Protein AF-A0A818JCU5-F1 (afdb_monomer_lite)

Organism: NCBI:txid392032

Foldseek 3Di:
DPPPDDDDDDDPDDDAWDFDCAFDPFLRGRPTDDGDAQLNAEAADAPPDDDDDHPPPDHHVYYHHDPVPVVVVVVVVVVVVVCVVCVVVVVVVLLVLCPPPDPVSNLVSQLVCCVVPVVWDSDDDDDPRGDPAGISVRDDPVQWDWDQADPVAGGGWIFGFTQHPSRDTDTDRDDPVPSD

pLDDT: mean 86.97, std 9.82, range [45.22, 97.75]

Radius of gyration: 23.7 Å; chains: 1; bounding box: 49×35×68 Å

Sequence (180 aa):
MWEKNQQPVGNYKIEPLGLFRGLGKHPKMGRVKKRINPEDIIINIGRETQIPKPPEGHHWKEVRHDNKQDERDRQKYEKARKLHRFIDKIRENYQTDWKNKEMRIHQRVVALYFICKLPRHVGKEKYEDETDTVDCCSLRVEHIKLFEKINTIGENVVEFDFLGKDWYQVNDKELNAQEI

Secondary structure (DSSP, 8-state):
-BTTB----S--SPPPSEE---SSS-TTTT-EEPPPPGGGPEEE--TTSPPPPPSTT---SEEE---HHHHHHHHHHHHHHHHHTTHHHHHHHHHHHTT-S-HHHHHHHHHHHHHHHS------PPPTTS-----GGG--GGGEEEEEEETTTEEEEEEEEEE-GGG-EEEEE---GGG-

Structure (mmCIF, N/CA/C/O backbone):
data_AF-A0A818JCU5-F1
#
_entry.id   AF-A0A818JCU5-F1
#
loop_
_atom_site.group_PDB
_atom_site.id
_atom_site.type_symbol
_atom_site.label_atom_id
_atom_site.label_alt_id
_atom_site.label_comp_id
_atom_site.label_asym_id
_atom_site.label_entity_id
_atom_site.label_seq_id
_atom_site.pdbx_PDB_ins_code
_atom_site.Cartn_x
_atom_site.Cartn_y
_atom_site.Cartn_z
_atom_site.occupancy
_atom_site.B_iso_or_equiv
_atom_site.auth_seq_id
_atom_site.auth_comp_id
_atom_site.auth_asym_id
_atom_site.auth_atom_id
_atom_site.pdbx_PDB_model_num
ATOM 1 N N . MET A 1 1 ? 8.887 12.733 -23.608 1.00 76.19 1 MET A N 1
ATOM 2 C CA . MET A 1 1 ? 7.857 13.661 -24.116 1.00 76.19 1 MET A CA 1
ATOM 3 C C . MET A 1 1 ? 6.507 13.077 -23.773 1.00 76.19 1 MET A C 1
ATOM 5 O O . MET A 1 1 ? 6.256 11.942 -24.150 1.00 76.19 1 MET A O 1
ATOM 9 N N . TRP A 1 2 ? 5.684 13.820 -23.048 1.00 78.25 2 TRP A N 1
ATOM 10 C CA . TRP A 1 2 ? 4.312 13.458 -22.710 1.00 78.25 2 TRP A CA 1
ATOM 11 C C . TRP A 1 2 ? 3.396 14.556 -23.237 1.00 78.25 2 TRP A C 1
ATOM 13 O O . TRP A 1 2 ? 3.609 15.713 -22.887 1.00 78.25 2 TRP A O 1
ATOM 23 N N . GLU A 1 3 ? 2.447 14.232 -24.120 1.00 80.88 3 GLU A N 1
ATOM 24 C CA . GLU A 1 3 ? 1.523 15.220 -24.715 1.00 80.88 3 GLU A CA 1
ATOM 25 C C . GLU A 1 3 ? 2.232 16.490 -25.224 1.00 80.88 3 GLU A C 1
ATOM 27 O O . GLU A 1 3 ? 1.829 17.615 -24.946 1.00 80.88 3 GLU A O 1
ATOM 32 N N . LYS A 1 4 ? 3.338 16.308 -25.959 1.00 79.44 4 LYS A N 1
ATOM 33 C CA . LYS A 1 4 ? 4.186 17.391 -26.502 1.00 79.44 4 LYS A CA 1
ATOM 34 C C . LYS A 1 4 ? 4.934 18.238 -25.458 1.00 79.44 4 LYS A C 1
ATOM 36 O O . LYS A 1 4 ? 5.672 19.134 -25.848 1.00 79.44 4 LYS A O 1
ATOM 41 N N . ASN A 1 5 ? 4.856 17.896 -24.174 1.00 86.81 5 ASN A N 1
ATOM 42 C CA . ASN A 1 5 ? 5.619 18.526 -23.100 1.00 86.81 5 ASN A CA 1
ATOM 43 C C . ASN A 1 5 ? 6.785 17.637 -22.638 1.00 86.81 5 ASN A C 1
ATOM 45 O O . ASN A 1 5 ? 6.684 16.405 -22.575 1.00 86.81 5 ASN A O 1
ATOM 49 N N . GLN A 1 6 ? 7.917 18.252 -22.296 1.00 89.00 6 GLN A N 1
ATOM 50 C CA . GLN A 1 6 ? 9.003 17.550 -21.614 1.00 89.00 6 GLN A CA 1
ATOM 51 C C . GLN A 1 6 ? 8.611 17.319 -20.155 1.00 89.00 6 GLN A C 1
ATOM 53 O O . GLN A 1 6 ? 8.136 18.229 -19.486 1.00 89.00 6 GLN A O 1
ATOM 58 N N . GLN A 1 7 ? 8.790 16.089 -19.680 1.00 87.69 7 GLN A N 1
ATOM 59 C CA . GLN A 1 7 ? 8.504 15.701 -18.302 1.00 87.69 7 GLN A CA 1
ATOM 60 C C . GLN A 1 7 ? 9.760 15.074 -17.698 1.00 87.69 7 GLN A C 1
ATOM 62 O O . GLN A 1 7 ? 10.455 14.335 -18.410 1.00 87.69 7 GLN A O 1
ATOM 67 N N . PRO A 1 8 ? 10.064 15.342 -16.418 1.00 90.69 8 PRO A N 1
ATOM 68 C CA . PRO A 1 8 ? 11.145 14.660 -15.732 1.00 90.69 8 PRO A CA 1
ATOM 69 C C . PRO A 1 8 ? 10.822 13.168 -15.629 1.00 90.69 8 PRO A C 1
ATOM 71 O O . PRO A 1 8 ? 9.712 12.769 -15.281 1.00 90.69 8 PRO A O 1
ATOM 74 N N . VAL A 1 9 ? 11.811 12.334 -15.930 1.00 89.69 9 VAL A N 1
ATOM 75 C CA . VAL A 1 9 ? 11.725 10.890 -15.703 1.00 89.69 9 VAL A CA 1
ATOM 76 C C . VAL A 1 9 ? 12.306 10.613 -14.324 1.00 89.69 9 VAL A C 1
ATOM 78 O O . VAL A 1 9 ? 13.403 11.079 -14.036 1.00 89.69 9 VAL A O 1
ATOM 81 N N . GLY A 1 10 ? 11.584 9.859 -13.488 1.00 88.62 10 GLY A N 1
ATOM 82 C CA . GLY A 1 10 ? 12.031 9.510 -12.136 1.00 88.62 10 GLY A CA 1
ATOM 83 C C . GLY A 1 10 ? 13.323 8.686 -12.138 1.00 88.62 10 GLY A C 1
ATOM 84 O O . GLY A 1 10 ? 14.421 9.227 -12.052 1.00 88.62 10 GLY A O 1
ATOM 85 N N . ASN A 1 11 ? 13.204 7.362 -12.258 1.00 91.19 11 ASN A N 1
ATOM 86 C CA . ASN A 1 11 ? 14.354 6.454 -12.245 1.00 91.19 11 ASN A CA 1
ATOM 87 C C . ASN A 1 11 ? 14.601 5.877 -13.643 1.00 91.19 11 ASN A C 1
ATOM 89 O O . ASN A 1 11 ? 13.901 4.965 -14.071 1.00 91.19 11 ASN A O 1
ATOM 93 N N . TYR A 1 12 ? 15.604 6.404 -14.349 1.00 91.75 12 TYR A N 1
ATOM 94 C CA . TYR A 1 12 ? 16.028 5.902 -15.666 1.00 91.75 12 TYR A CA 1
ATOM 95 C C . TYR A 1 12 ? 17.250 4.972 -15.596 1.00 91.75 12 TYR A C 1
ATOM 97 O O . TYR A 1 12 ? 17.527 4.239 -16.543 1.00 91.75 12 TYR A O 1
ATOM 105 N N . LYS A 1 13 ? 17.999 4.998 -14.485 1.00 92.88 13 LYS A N 1
ATOM 106 C CA . LYS A 1 13 ? 19.113 4.075 -14.245 1.00 92.88 13 LYS A CA 1
ATOM 107 C C . LYS A 1 13 ? 18.562 2.762 -13.706 1.00 92.88 13 LYS A C 1
ATOM 109 O O . LYS A 1 13 ? 17.866 2.752 -12.693 1.00 92.88 13 LYS A O 1
ATOM 114 N N . ILE A 1 14 ? 18.896 1.671 -14.383 1.00 92.88 14 ILE A N 1
ATOM 115 C CA . ILE A 1 14 ? 18.546 0.318 -13.950 1.00 92.88 14 ILE A CA 1
ATOM 116 C C . ILE A 1 14 ? 19.297 0.004 -12.653 1.00 92.88 14 ILE A C 1
ATOM 118 O O . ILE A 1 14 ? 20.468 0.362 -12.501 1.00 92.88 14 ILE A O 1
ATOM 122 N N . GLU A 1 15 ? 18.618 -0.664 -11.722 1.00 91.81 15 GLU A N 1
ATOM 123 C CA . GLU A 1 15 ? 19.232 -1.094 -10.469 1.00 91.81 15 GLU A CA 1
ATOM 124 C C . GLU A 1 15 ? 20.407 -2.060 -10.751 1.00 91.81 15 GLU A C 1
ATOM 126 O O . GLU A 1 15 ? 20.244 -3.021 -11.511 1.00 91.81 15 GLU A O 1
ATOM 131 N N . PRO A 1 16 ? 21.606 -1.821 -10.187 1.00 93.25 16 PRO A N 1
ATOM 132 C CA . PRO A 1 16 ? 22.764 -2.676 -10.427 1.00 93.25 16 PRO A CA 1
ATOM 133 C C . PRO A 1 16 ? 22.631 -4.052 -9.754 1.00 93.25 16 PRO A C 1
ATOM 135 O O . PRO A 1 16 ? 21.837 -4.248 -8.834 1.00 93.25 16 PRO A O 1
ATOM 138 N N . LEU A 1 17 ? 23.478 -4.999 -10.183 1.00 95.25 17 LEU A N 1
ATOM 139 C CA . LEU A 1 17 ? 23.695 -6.259 -9.464 1.00 95.25 17 LEU A CA 1
ATOM 140 C C . LEU A 1 17 ? 24.091 -5.948 -8.015 1.00 95.25 17 LEU A C 1
ATOM 142 O O . LEU A 1 17 ? 24.979 -5.130 -7.774 1.00 95.25 17 LEU A O 1
ATOM 146 N N . GLY A 1 18 ? 23.475 -6.632 -7.060 1.00 95.06 18 GLY A N 1
ATOM 147 C CA . GLY A 1 18 ? 23.775 -6.418 -5.652 1.00 95.06 18 GLY A CA 1
ATOM 148 C C . GLY A 1 18 ? 23.153 -7.475 -4.761 1.00 95.06 18 GLY A C 1
ATOM 149 O O . GLY A 1 18 ? 22.597 -8.466 -5.230 1.00 95.06 18 GLY A O 1
ATOM 150 N N . LEU A 1 19 ? 23.236 -7.258 -3.455 1.00 95.19 19 LEU A N 1
ATOM 151 C CA . LEU A 1 19 ? 22.517 -8.069 -2.481 1.00 95.19 19 LEU A CA 1
ATOM 152 C C . LEU A 1 19 ? 21.194 -7.389 -2.139 1.00 95.19 19 LEU A C 1
ATOM 154 O O . LEU A 1 19 ? 21.115 -6.166 -2.017 1.00 95.19 19 LEU A O 1
ATOM 158 N N . PHE A 1 20 ? 20.143 -8.183 -1.978 1.00 94.56 20 PHE A N 1
ATOM 159 C CA . PHE A 1 20 ? 18.844 -7.697 -1.559 1.00 94.56 20 PHE A CA 1
ATOM 160 C C . PHE A 1 20 ? 18.917 -7.224 -0.112 1.00 94.56 20 PHE A C 1
ATOM 162 O O . PHE A 1 20 ? 19.232 -7.991 0.797 1.00 94.56 20 PHE A O 1
ATOM 169 N N . ARG A 1 21 ? 18.611 -5.946 0.093 1.00 90.69 21 ARG A N 1
ATOM 170 C CA . ARG A 1 21 ? 18.565 -5.298 1.404 1.00 90.69 21 ARG A CA 1
ATOM 171 C C . ARG A 1 21 ? 17.112 -4.975 1.734 1.00 90.69 21 ARG A C 1
ATOM 173 O O . ARG A 1 21 ? 16.686 -3.833 1.606 1.00 90.69 21 ARG A O 1
ATOM 180 N N . GLY A 1 22 ? 16.343 -6.014 2.056 1.00 87.12 22 GLY A N 1
ATOM 181 C CA . GLY A 1 22 ? 14.973 -5.855 2.542 1.00 87.12 22 GLY A CA 1
ATOM 182 C C . GLY A 1 22 ? 14.945 -5.132 3.890 1.00 87.12 22 GLY A C 1
ATOM 183 O O . GLY A 1 22 ? 15.908 -5.209 4.649 1.00 87.12 22 GLY A O 1
ATOM 184 N N . LEU A 1 23 ? 13.852 -4.424 4.175 1.00 86.56 23 LEU A N 1
ATOM 185 C CA . LEU A 1 23 ? 13.658 -3.731 5.451 1.00 86.56 23 LEU A CA 1
ATOM 186 C C . LEU A 1 23 ? 13.308 -4.723 6.573 1.00 86.56 23 LEU A C 1
ATOM 188 O O . LEU A 1 23 ? 12.634 -5.730 6.333 1.00 86.56 23 LEU A O 1
ATOM 192 N N . GLY A 1 24 ? 13.737 -4.419 7.801 1.00 85.94 24 GLY A N 1
ATOM 193 C CA . GLY A 1 24 ? 13.492 -5.260 8.975 1.00 85.94 24 GLY A CA 1
ATOM 194 C C . GLY A 1 24 ? 14.136 -6.649 8.875 1.00 85.94 24 GLY A C 1
ATOM 195 O O . GLY A 1 24 ? 15.165 -6.839 8.225 1.00 85.94 24 GLY A O 1
ATOM 196 N N . LYS A 1 25 ? 13.516 -7.649 9.511 1.00 87.12 25 LYS A N 1
ATOM 197 C CA . LYS A 1 25 ? 13.963 -9.056 9.477 1.00 87.12 25 LYS A CA 1
ATOM 198 C C . LYS A 1 25 ? 13.490 -9.789 8.209 1.00 87.12 25 LYS A C 1
ATOM 200 O O . LYS A 1 25 ? 12.858 -10.836 8.295 1.00 87.12 25 LYS A O 1
ATOM 205 N N . HIS A 1 26 ? 13.765 -9.238 7.025 1.00 90.06 26 HIS A N 1
ATOM 206 C CA . HIS A 1 26 ? 13.260 -9.808 5.769 1.00 90.06 26 HIS A CA 1
ATOM 207 C C . HIS A 1 26 ? 13.910 -11.175 5.444 1.00 90.06 26 HIS A C 1
ATOM 209 O O . HIS A 1 26 ? 15.136 -11.235 5.302 1.00 90.06 26 HIS A O 1
ATOM 215 N N . PRO A 1 27 ? 13.130 -12.246 5.167 1.00 91.12 27 PRO A N 1
ATOM 216 C CA . PRO A 1 27 ? 13.663 -13.595 4.894 1.00 91.12 27 PRO A CA 1
ATOM 217 C C . PRO A 1 27 ? 14.591 -13.727 3.672 1.00 91.12 27 PRO A C 1
ATOM 219 O O . PRO A 1 27 ? 15.315 -14.710 3.519 1.00 91.12 27 PRO A O 1
ATOM 222 N N . LYS A 1 28 ? 14.559 -12.755 2.753 1.00 91.12 28 LYS A N 1
ATOM 223 C CA . LYS A 1 28 ? 15.357 -12.748 1.518 1.00 91.12 28 LYS A CA 1
ATOM 224 C C . LYS A 1 28 ? 16.583 -11.846 1.611 1.00 91.12 28 LYS A C 1
ATOM 226 O O . LYS A 1 28 ? 17.309 -11.725 0.625 1.00 91.12 28 LYS A O 1
ATOM 231 N N . MET A 1 29 ? 16.797 -11.181 2.744 1.00 92.12 29 MET A N 1
ATOM 232 C CA . MET A 1 29 ? 17.943 -10.299 2.929 1.00 92.12 29 MET A CA 1
ATOM 233 C C . MET A 1 29 ? 19.251 -11.056 2.668 1.00 92.12 29 MET A C 1
ATOM 235 O O . MET A 1 29 ? 19.413 -12.203 3.072 1.00 92.12 29 MET A O 1
ATOM 239 N N . GLY A 1 30 ? 20.158 -10.434 1.917 1.00 93.25 30 GLY A N 1
ATOM 240 C CA . GLY A 1 30 ? 21.413 -11.051 1.489 1.00 93.25 30 GLY A CA 1
ATOM 241 C C . GLY A 1 30 ? 21.310 -11.936 0.241 1.00 93.25 30 GLY A C 1
ATOM 242 O O . GLY A 1 30 ? 22.345 -12.322 -0.293 1.00 93.25 30 GLY A O 1
ATOM 243 N N . ARG A 1 31 ? 20.112 -12.228 -0.293 1.00 94.12 31 ARG A N 1
ATOM 244 C CA . ARG A 1 31 ? 19.993 -12.925 -1.589 1.00 94.12 31 ARG A CA 1
ATOM 245 C C . ARG A 1 31 ? 20.497 -12.043 -2.730 1.00 94.12 31 ARG A C 1
ATOM 247 O O . ARG A 1 31 ? 20.311 -10.830 -2.717 1.00 94.12 31 ARG A O 1
ATOM 254 N N . VAL A 1 32 ? 21.090 -12.651 -3.753 1.00 95.38 32 VAL A N 1
ATOM 255 C CA . VAL A 1 32 ? 21.609 -11.924 -4.920 1.00 95.38 32 VAL A CA 1
ATOM 256 C C . VAL A 1 32 ? 20.458 -11.362 -5.764 1.00 95.38 32 VAL A C 1
ATOM 258 O O . VAL A 1 32 ? 19.625 -12.113 -6.275 1.00 95.38 32 VAL A O 1
ATOM 261 N N . LYS A 1 33 ? 20.440 -10.039 -5.954 1.00 94.56 33 LYS A N 1
ATOM 262 C CA . LYS A 1 33 ? 19.655 -9.358 -6.989 1.00 94.56 33 LYS A CA 1
ATOM 263 C C . LYS A 1 33 ? 20.427 -9.477 -8.292 1.00 94.56 33 LYS A C 1
ATOM 265 O O . LYS A 1 33 ? 21.516 -8.920 -8.401 1.00 94.56 33 LYS A O 1
ATOM 270 N N . LYS A 1 34 ? 19.888 -10.235 -9.247 1.00 93.81 34 LYS A N 1
ATOM 271 C CA . LYS A 1 34 ? 20.514 -10.447 -10.558 1.00 93.81 34 LYS A CA 1
ATOM 272 C C . LYS A 1 34 ? 20.540 -9.147 -11.362 1.00 93.81 34 LYS A C 1
ATOM 274 O O . LYS A 1 34 ? 19.680 -8.287 -11.195 1.00 93.81 34 LYS A O 1
ATOM 279 N N . ARG A 1 35 ? 21.527 -9.032 -12.253 1.00 95.12 35 ARG A N 1
ATOM 280 C CA . ARG A 1 35 ? 21.578 -7.963 -13.250 1.00 95.12 35 ARG A CA 1
ATOM 281 C C . ARG A 1 35 ? 20.379 -8.115 -14.187 1.00 95.12 35 ARG A C 1
ATOM 283 O O . ARG A 1 35 ? 20.108 -9.221 -14.639 1.00 95.12 35 ARG A O 1
ATOM 290 N N . ILE A 1 36 ? 19.708 -7.004 -14.462 1.00 95.62 36 ILE A N 1
ATOM 291 C CA . ILE A 1 36 ? 18.640 -6.920 -15.459 1.00 95.62 36 ILE A CA 1
ATOM 292 C C . ILE A 1 36 ? 19.279 -6.700 -16.832 1.00 95.62 36 ILE A C 1
ATOM 294 O O . ILE A 1 36 ? 20.092 -5.782 -16.984 1.00 95.62 36 ILE A O 1
ATOM 298 N N . ASN A 1 37 ? 18.921 -7.534 -17.806 1.00 95.62 37 ASN A N 1
ATOM 299 C CA . ASN A 1 37 ? 19.369 -7.409 -19.194 1.00 95.62 37 ASN A CA 1
ATOM 300 C C . ASN A 1 37 ? 18.282 -6.750 -20.066 1.00 95.62 37 ASN A C 1
ATOM 302 O O . ASN A 1 37 ? 17.123 -6.681 -19.647 1.00 95.62 37 ASN A O 1
ATOM 306 N N . PRO A 1 38 ? 18.607 -6.261 -21.278 1.00 97.12 38 PRO A N 1
ATOM 307 C CA . PRO A 1 38 ? 17.603 -5.739 -22.213 1.00 97.12 38 PRO A CA 1
ATOM 308 C C . PRO A 1 38 ? 16.431 -6.700 -22.468 1.00 97.12 38 PRO A C 1
ATOM 310 O O . PRO A 1 38 ? 15.280 -6.268 -22.530 1.00 97.12 38 PRO A O 1
ATOM 313 N N . GLU A 1 39 ? 16.704 -8.002 -22.494 1.00 97.69 39 GLU A N 1
ATOM 314 C CA . GLU A 1 39 ? 15.728 -9.076 -22.707 1.00 97.69 39 GLU A CA 1
ATOM 315 C C . GLU A 1 39 ? 14.743 -9.249 -21.537 1.00 97.69 39 GLU A C 1
ATOM 317 O O . GLU A 1 39 ? 13.742 -9.954 -21.661 1.00 97.69 39 GLU A O 1
ATOM 322 N N . ASP A 1 40 ? 14.991 -8.592 -20.400 1.00 96.94 40 ASP A N 1
ATOM 323 C CA . ASP A 1 40 ? 14.082 -8.536 -19.253 1.00 96.94 40 ASP A CA 1
ATOM 324 C C . ASP A 1 40 ? 13.198 -7.273 -19.265 1.00 96.94 40 ASP A C 1
ATOM 326 O O . ASP A 1 40 ? 12.216 -7.188 -18.519 1.00 96.94 40 ASP A O 1
ATOM 330 N N . ILE A 1 41 ? 13.532 -6.284 -20.103 1.00 96.56 41 ILE A N 1
ATOM 331 C CA . ILE A 1 41 ? 12.936 -4.945 -20.094 1.00 96.56 41 ILE A CA 1
ATOM 332 C C . ILE A 1 41 ? 11.771 -4.860 -21.076 1.00 96.56 41 ILE A C 1
ATOM 334 O O . ILE A 1 41 ? 11.904 -5.138 -22.266 1.00 96.56 41 ILE A O 1
ATOM 338 N N . ILE A 1 42 ? 10.632 -4.391 -20.566 1.00 96.19 42 ILE A N 1
ATOM 339 C CA . ILE A 1 42 ? 9.444 -4.083 -21.360 1.00 96.19 42 ILE A CA 1
ATOM 340 C C . ILE A 1 42 ? 9.359 -2.571 -21.558 1.00 96.19 42 ILE A C 1
ATOM 342 O O . ILE A 1 42 ? 9.236 -1.821 -20.586 1.00 96.19 42 ILE A O 1
ATOM 346 N N . ILE A 1 43 ? 9.364 -2.123 -22.810 1.00 95.00 43 ILE A N 1
ATOM 347 C CA . ILE A 1 43 ? 9.208 -0.711 -23.163 1.00 95.00 43 ILE A CA 1
ATOM 348 C C . ILE A 1 43 ? 7.721 -0.405 -23.343 1.00 95.00 43 ILE A C 1
ATOM 350 O O . ILE A 1 43 ? 7.060 -0.995 -24.192 1.00 95.00 43 ILE A O 1
ATOM 354 N N . ASN A 1 44 ? 7.188 0.533 -22.559 1.00 92.81 44 ASN A N 1
ATOM 355 C CA . ASN A 1 44 ? 5.859 1.102 -22.792 1.00 92.81 44 ASN A CA 1
ATOM 356 C C . ASN A 1 44 ? 6.012 2.489 -23.420 1.00 92.81 44 ASN A C 1
ATOM 358 O O . ASN A 1 44 ? 6.603 3.373 -22.799 1.00 92.81 44 ASN A O 1
ATOM 362 N N . ILE A 1 45 ? 5.517 2.680 -24.640 1.00 91.88 45 ILE A N 1
ATOM 363 C CA . ILE A 1 45 ? 5.681 3.937 -25.386 1.00 91.88 45 ILE A CA 1
ATOM 364 C C . ILE A 1 45 ? 4.441 4.227 -26.249 1.00 91.88 45 ILE A C 1
ATOM 366 O O . ILE A 1 45 ? 3.586 3.362 -26.405 1.00 91.88 45 ILE A O 1
ATOM 370 N N . GLY A 1 46 ? 4.294 5.430 -26.808 1.00 89.38 46 GLY A N 1
ATOM 371 C CA . GLY A 1 46 ? 3.198 5.748 -27.732 1.00 89.38 46 GLY A CA 1
ATOM 372 C C . GLY A 1 46 ? 3.298 4.970 -29.052 1.00 89.38 46 GLY A C 1
ATOM 373 O O . GLY A 1 46 ? 4.389 4.618 -29.495 1.00 89.38 46 GLY A O 1
ATOM 374 N N . ARG A 1 47 ? 2.160 4.706 -29.707 1.00 87.62 47 ARG A N 1
ATOM 375 C CA . ARG A 1 47 ? 2.117 3.925 -30.965 1.00 87.62 47 ARG A CA 1
ATOM 376 C C . ARG A 1 47 ? 2.867 4.581 -32.126 1.00 87.62 47 ARG A C 1
ATOM 378 O O . ARG A 1 47 ? 3.403 3.886 -32.975 1.00 87.62 47 ARG A O 1
ATOM 385 N N . GLU A 1 48 ? 2.898 5.908 -32.149 1.00 87.50 48 GLU A N 1
ATOM 386 C CA . GLU A 1 48 ? 3.483 6.706 -33.237 1.00 87.50 48 GLU A CA 1
ATOM 387 C C . GLU A 1 48 ? 4.884 7.240 -32.896 1.00 87.50 48 GLU A C 1
ATOM 389 O O . GLU A 1 48 ? 5.520 7.917 -33.699 1.00 87.50 48 GLU A O 1
ATOM 394 N N . THR A 1 49 ? 5.378 6.965 -31.688 1.00 88.19 49 THR A N 1
ATOM 395 C CA . THR A 1 49 ? 6.694 7.428 -31.236 1.00 88.19 49 THR A CA 1
ATOM 396 C C . THR A 1 49 ? 7.800 6.452 -31.607 1.00 88.19 49 THR A C 1
ATOM 398 O O . THR A 1 49 ? 7.621 5.237 -31.559 1.00 88.19 49 THR A O 1
ATOM 401 N N . GLN A 1 50 ? 8.981 6.990 -31.911 1.00 90.38 50 GLN A N 1
ATOM 402 C CA . GLN A 1 50 ? 10.165 6.187 -32.189 1.00 90.38 50 GLN A CA 1
ATOM 403 C C . GLN A 1 50 ? 10.554 5.343 -30.967 1.00 90.38 50 GLN A C 1
ATOM 405 O O . GLN A 1 50 ? 10.829 5.871 -29.888 1.00 90.38 50 GLN A O 1
ATOM 410 N N . ILE A 1 51 ? 10.606 4.025 -31.159 1.00 93.62 51 ILE A N 1
ATOM 411 C CA . ILE A 1 51 ? 11.024 3.068 -30.133 1.00 93.62 51 ILE A CA 1
ATOM 412 C C . ILE A 1 51 ? 12.537 3.230 -29.895 1.00 93.62 51 ILE A C 1
ATOM 414 O O . ILE A 1 51 ? 13.302 3.276 -30.866 1.00 93.62 51 ILE A O 1
ATOM 418 N N . PRO A 1 52 ? 13.005 3.310 -28.634 1.00 94.75 52 PRO A N 1
ATOM 419 C CA . PRO A 1 52 ? 14.431 3.363 -28.339 1.00 94.75 52 PRO A CA 1
ATOM 420 C C . PRO A 1 52 ? 15.116 2.074 -28.797 1.00 94.75 52 PRO A C 1
ATOM 422 O O . PRO A 1 52 ? 14.606 0.976 -28.572 1.00 94.75 52 PRO A O 1
ATOM 425 N N . LYS A 1 53 ? 16.287 2.194 -29.425 1.00 95.56 53 LYS A N 1
ATOM 426 C CA . LYS A 1 53 ? 17.062 1.018 -29.830 1.00 95.56 53 LYS A CA 1
ATOM 427 C C . LYS A 1 53 ? 17.682 0.345 -28.594 1.00 95.56 53 LYS A C 1
ATOM 429 O O . LYS A 1 53 ? 18.184 1.063 -27.725 1.00 95.56 53 LYS A O 1
ATOM 434 N N . PRO A 1 54 ? 17.646 -0.994 -28.500 1.00 96.31 54 PRO A N 1
ATOM 435 C CA . PRO A 1 54 ? 18.392 -1.722 -27.480 1.00 96.31 54 PRO A CA 1
ATOM 436 C C . PRO A 1 54 ? 19.909 -1.569 -27.700 1.00 96.31 54 PRO A C 1
ATOM 438 O O . PRO A 1 54 ? 20.331 -1.159 -28.787 1.00 96.31 54 PRO A O 1
ATOM 441 N N . PRO A 1 55 ? 20.737 -1.888 -26.687 1.00 96.31 55 PRO A N 1
ATOM 442 C CA . PRO A 1 55 ? 22.184 -2.008 -26.855 1.00 96.31 55 PRO A CA 1
ATOM 443 C C . PRO A 1 55 ? 22.562 -2.961 -27.998 1.00 96.31 55 PRO A C 1
ATOM 445 O O . PRO A 1 55 ? 21.786 -3.838 -28.377 1.00 96.31 55 PRO A O 1
ATOM 448 N N . GLU A 1 56 ? 23.763 -2.796 -28.547 1.00 96.62 56 GLU A N 1
ATOM 449 C CA . GLU A 1 56 ? 24.242 -3.621 -29.659 1.00 96.62 56 GLU A CA 1
ATOM 450 C C . GLU A 1 56 ? 24.220 -5.117 -29.305 1.00 96.62 56 GLU A C 1
ATOM 452 O O . GLU A 1 56 ? 24.643 -5.513 -28.222 1.00 96.62 56 GLU A O 1
ATOM 457 N N . GLY A 1 57 ? 23.684 -5.940 -30.211 1.00 96.31 57 GLY A N 1
ATOM 458 C CA . GLY A 1 57 ? 23.529 -7.385 -30.007 1.00 96.31 57 GLY A CA 1
ATOM 459 C C . GLY A 1 57 ? 22.342 -7.805 -29.131 1.00 96.31 57 GLY A C 1
ATOM 460 O O . GLY A 1 57 ? 22.124 -9.002 -28.966 1.00 96.31 57 GLY A O 1
ATOM 461 N N . HIS A 1 58 ? 21.557 -6.859 -28.609 1.00 97.44 58 HIS A N 1
ATOM 462 C CA . HIS A 1 58 ? 20.443 -7.129 -27.698 1.00 97.44 58 HIS A CA 1
ATOM 463 C C . HIS A 1 58 ? 19.071 -6.791 -28.290 1.00 97.44 58 HIS A C 1
ATOM 465 O O . HIS A 1 58 ? 18.948 -6.076 -29.286 1.00 97.44 58 HIS A O 1
ATOM 471 N N . HIS A 1 59 ? 18.017 -7.275 -27.630 1.00 97.19 59 HIS A N 1
ATOM 472 C CA . HIS A 1 59 ? 16.633 -6.904 -27.924 1.00 97.19 59 HIS A CA 1
ATOM 473 C C . HIS A 1 59 ? 15.833 -6.654 -26.644 1.00 97.19 59 HIS A C 1
ATOM 475 O O . HIS A 1 59 ? 16.159 -7.162 -25.575 1.00 97.19 59 HIS A O 1
ATOM 481 N N . TRP A 1 60 ? 14.783 -5.840 -26.751 1.00 97.62 60 TRP A N 1
ATOM 482 C CA . TRP A 1 60 ? 13.835 -5.663 -25.653 1.00 97.62 60 TRP A CA 1
ATOM 483 C C . TRP A 1 60 ? 12.961 -6.903 -25.496 1.00 97.62 60 TRP A C 1
ATOM 485 O O . TRP A 1 60 ? 12.615 -7.540 -26.491 1.00 97.62 60 TRP A O 1
ATOM 495 N N . LYS A 1 61 ? 12.534 -7.189 -24.262 1.00 97.75 61 LYS A N 1
ATOM 496 C CA . LYS A 1 61 ? 11.592 -8.277 -23.969 1.00 97.75 61 LYS A CA 1
ATOM 497 C C . LYS A 1 61 ? 10.288 -8.140 -24.746 1.00 97.75 61 LYS A C 1
ATOM 499 O O . LYS A 1 61 ? 9.764 -9.103 -25.292 1.00 97.75 61 LYS A O 1
ATOM 504 N N . GLU A 1 62 ? 9.735 -6.933 -24.715 1.00 96.94 62 GLU A N 1
ATOM 505 C CA . GLU A 1 62 ? 8.439 -6.595 -25.291 1.00 96.94 62 GLU A CA 1
ATOM 506 C C . GLU A 1 62 ? 8.361 -5.075 -25.481 1.00 96.94 62 GLU A C 1
ATOM 508 O O . GLU A 1 62 ? 8.887 -4.303 -24.671 1.00 96.94 62 GLU A O 1
ATOM 513 N N . VAL A 1 63 ? 7.665 -4.639 -26.532 1.00 94.62 63 VAL A N 1
ATOM 514 C CA . VAL A 1 63 ? 7.234 -3.249 -26.697 1.00 94.62 63 VAL A CA 1
ATOM 515 C C . VAL A 1 63 ? 5.712 -3.217 -26.668 1.00 94.62 63 VAL A C 1
ATOM 517 O O . VAL A 1 63 ? 5.059 -3.915 -27.440 1.00 94.62 63 VAL A O 1
ATOM 520 N N . ARG A 1 64 ? 5.149 -2.398 -25.781 1.00 94.19 64 ARG A N 1
ATOM 521 C CA . ARG A 1 64 ? 3.703 -2.230 -25.611 1.00 94.19 64 ARG A CA 1
ATOM 522 C C . ARG A 1 64 ? 3.297 -0.762 -25.630 1.00 94.19 64 ARG A C 1
ATOM 524 O O . ARG A 1 64 ? 4.125 0.138 -25.495 1.00 94.19 64 ARG A O 1
ATOM 531 N N . HIS A 1 65 ? 1.995 -0.551 -25.791 1.00 91.25 65 HIS A N 1
ATOM 532 C CA . HIS A 1 65 ? 1.377 0.765 -25.930 1.00 91.25 65 HIS A CA 1
ATOM 533 C C . HIS A 1 65 ? 0.126 0.849 -25.045 1.00 91.25 65 HIS A C 1
ATOM 535 O O . HIS A 1 65 ? -1.004 0.794 -25.540 1.00 91.25 65 HIS A O 1
ATOM 541 N N . ASP A 1 66 ? 0.330 0.896 -23.727 1.00 88.38 66 ASP A N 1
ATOM 542 C CA . ASP A 1 66 ? -0.738 0.938 -22.727 1.00 88.38 66 ASP A CA 1
ATOM 543 C C . ASP A 1 66 ? -0.799 2.298 -22.016 1.00 88.38 66 ASP A C 1
ATOM 545 O O . ASP A 1 66 ? 0.122 2.675 -21.288 1.00 88.38 66 ASP A O 1
ATOM 549 N N . ASN A 1 67 ? -1.927 2.995 -22.185 1.00 82.19 67 ASN A N 1
ATOM 550 C CA . ASN A 1 67 ? -2.211 4.299 -21.574 1.00 82.19 67 ASN A CA 1
ATOM 551 C C . ASN A 1 67 ? -3.062 4.183 -20.291 1.00 82.19 67 ASN A C 1
ATOM 553 O O . ASN A 1 67 ? -3.532 5.183 -19.756 1.00 82.19 67 ASN A O 1
ATOM 557 N N . LYS A 1 68 ? -3.309 2.972 -19.771 1.00 85.25 68 LYS A N 1
ATOM 558 C CA . LYS A 1 68 ? -4.173 2.770 -18.590 1.00 85.25 68 LYS A CA 1
ATOM 559 C C . LYS A 1 68 ? -3.598 3.332 -17.290 1.00 85.25 68 LYS A C 1
ATOM 561 O O . LYS A 1 68 ? -4.331 3.430 -16.306 1.00 85.25 68 LYS A O 1
ATOM 5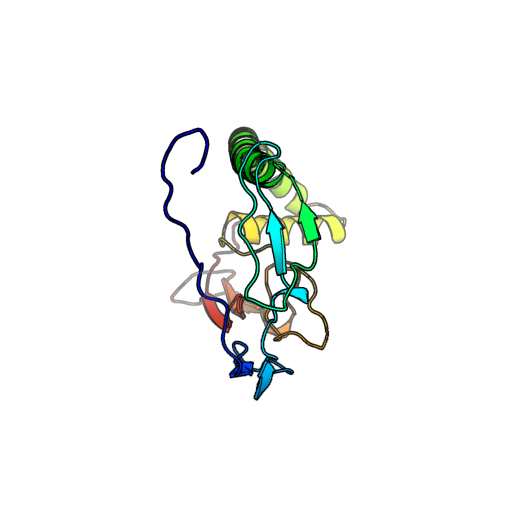66 N N . GLN A 1 69 ? -2.301 3.635 -17.226 1.00 77.62 69 GLN A N 1
ATOM 567 C CA . GLN A 1 69 ? -1.668 4.056 -15.977 1.00 77.62 69 GLN A CA 1
ATOM 568 C C . GLN A 1 69 ? -2.199 5.408 -15.482 1.00 77.62 69 GLN A C 1
ATOM 570 O O . GLN A 1 69 ? -2.572 5.502 -14.314 1.00 77.62 69 GLN A O 1
ATOM 575 N N . ASP A 1 70 ? -2.322 6.403 -16.358 1.00 76.31 70 ASP A N 1
ATOM 576 C CA . ASP A 1 70 ? -2.768 7.747 -15.960 1.00 76.31 70 ASP A CA 1
ATOM 577 C C . ASP A 1 70 ? -4.250 7.768 -15.608 1.00 76.31 70 ASP A C 1
ATOM 579 O O . ASP A 1 70 ? -4.664 8.404 -14.638 1.00 76.31 70 ASP A O 1
ATOM 583 N N . GLU A 1 71 ? -5.051 6.998 -16.347 1.00 84.81 71 GLU A N 1
ATOM 584 C CA . GLU A 1 71 ? -6.472 6.839 -16.056 1.00 84.81 71 GLU A CA 1
ATOM 585 C C . GLU A 1 71 ? -6.675 6.241 -14.655 1.00 84.81 71 GLU A C 1
ATOM 587 O O . GLU A 1 71 ? -7.520 6.711 -13.891 1.00 84.81 71 GLU A O 1
ATOM 592 N N . ARG A 1 72 ? -5.843 5.268 -14.253 1.00 88.00 72 ARG A N 1
ATOM 593 C CA . ARG A 1 72 ? -5.873 4.719 -12.888 1.00 88.00 72 ARG A CA 1
ATOM 594 C C . ARG A 1 72 ? -5.541 5.775 -11.834 1.00 88.00 72 ARG A C 1
ATOM 596 O O . ARG A 1 72 ? -6.224 5.830 -10.808 1.00 88.00 72 ARG A O 1
ATOM 603 N N . ASP A 1 73 ? -4.538 6.616 -12.073 1.00 85.19 73 ASP A N 1
ATOM 604 C CA . ASP A 1 73 ? -4.168 7.674 -11.129 1.00 85.19 73 ASP A CA 1
ATOM 605 C C . ASP A 1 73 ? -5.236 8.766 -11.030 1.00 85.19 73 ASP A C 1
ATOM 607 O O . ASP A 1 73 ? -5.589 9.181 -9.925 1.00 85.19 73 ASP A O 1
ATOM 611 N N . ARG A 1 74 ? -5.847 9.171 -12.145 1.00 86.19 74 ARG A N 1
ATOM 612 C CA . ARG A 1 74 ? -6.994 10.087 -12.130 1.00 86.19 74 ARG A CA 1
ATOM 613 C C . ARG A 1 74 ? -8.169 9.495 -11.350 1.00 86.19 74 ARG A C 1
ATOM 615 O O . ARG A 1 74 ? -8.737 10.158 -10.477 1.00 86.19 74 ARG A O 1
ATOM 622 N N . GLN A 1 75 ? -8.506 8.232 -11.610 1.00 92.56 75 GLN A N 1
ATOM 623 C CA . GLN A 1 75 ? -9.584 7.526 -10.915 1.00 92.56 75 GLN A CA 1
ATOM 624 C C . GLN A 1 75 ? -9.335 7.399 -9.409 1.00 92.56 75 GLN A C 1
ATOM 626 O O . GLN A 1 75 ? -10.293 7.454 -8.635 1.00 92.56 75 GLN A O 1
ATOM 631 N N . LYS A 1 76 ? -8.077 7.259 -8.970 1.00 92.00 76 LYS A N 1
ATOM 632 C CA . LYS A 1 76 ? -7.700 7.252 -7.546 1.00 92.00 76 LYS A CA 1
ATOM 633 C C . LYS A 1 76 ? -8.160 8.535 -6.846 1.00 92.00 76 LYS A C 1
ATOM 635 O O . LYS A 1 76 ? -8.837 8.456 -5.820 1.00 92.00 76 LYS A O 1
ATOM 640 N N . TYR A 1 77 ? -7.862 9.702 -7.419 1.00 92.25 77 TYR A N 1
ATOM 641 C CA . TYR A 1 77 ? -8.260 10.989 -6.836 1.00 92.25 77 TYR A CA 1
ATOM 642 C C . TYR A 1 77 ? -9.767 11.242 -6.935 1.00 92.25 77 TYR A C 1
ATOM 644 O O . TYR A 1 77 ? -10.367 11.731 -5.979 1.00 92.25 77 TYR A O 1
ATOM 652 N N . GLU A 1 78 ? -10.410 10.857 -8.039 1.00 94.81 78 GLU A N 1
ATOM 653 C CA . GLU A 1 78 ? -11.870 10.961 -8.166 1.00 94.81 78 GLU A CA 1
ATOM 654 C C . GLU A 1 78 ? -12.607 10.088 -7.143 1.00 94.81 78 GLU A C 1
ATOM 656 O O . GLU A 1 78 ? -13.592 10.525 -6.547 1.00 94.81 78 GLU A O 1
ATOM 661 N N . LYS A 1 79 ? -12.114 8.873 -6.870 1.00 95.00 79 LYS A N 1
ATOM 662 C CA . LYS A 1 79 ? -12.659 8.018 -5.806 1.00 95.00 79 LYS A CA 1
ATOM 663 C C . LYS A 1 79 ? -12.530 8.673 -4.433 1.00 95.00 79 LYS A C 1
ATOM 665 O O . LYS A 1 79 ? -13.506 8.674 -3.687 1.00 95.00 79 LYS A O 1
ATOM 670 N N . ALA A 1 80 ? -11.381 9.274 -4.121 1.00 93.69 80 ALA A N 1
ATOM 671 C CA . ALA A 1 80 ? -11.189 9.995 -2.863 1.00 93.69 80 ALA A CA 1
ATOM 672 C C . ALA A 1 80 ? -12.146 11.197 -2.730 1.00 93.69 80 ALA A C 1
ATOM 674 O O . ALA A 1 80 ? -12.783 11.367 -1.692 1.00 93.69 80 ALA A O 1
ATOM 675 N N . ARG A 1 81 ? -12.331 11.985 -3.800 1.00 94.88 81 ARG A N 1
ATOM 676 C CA . ARG A 1 81 ? -13.294 13.104 -3.828 1.00 94.88 81 ARG A CA 1
ATOM 677 C C . ARG A 1 81 ? -14.734 12.638 -3.642 1.00 94.88 81 ARG A C 1
ATOM 679 O O . ARG A 1 81 ? -15.497 13.289 -2.935 1.00 94.88 81 ARG A O 1
ATOM 686 N N . LYS A 1 82 ? -15.116 11.520 -4.266 1.00 96.06 82 LYS A N 1
ATOM 687 C CA . LYS A 1 82 ? -16.438 10.911 -4.070 1.00 96.06 82 LYS A CA 1
ATOM 688 C C . LYS A 1 82 ? -16.620 10.468 -2.621 1.00 96.06 82 LYS A C 1
ATOM 690 O O . LYS A 1 82 ? -17.637 10.808 -2.032 1.00 96.06 82 LYS A O 1
ATOM 695 N N . LEU A 1 83 ? -15.632 9.782 -2.044 1.00 93.75 83 LEU A N 1
ATOM 696 C CA . LEU A 1 83 ? -15.662 9.342 -0.647 1.00 93.75 83 LEU A CA 1
ATOM 697 C C . LEU A 1 83 ? -15.838 10.520 0.317 1.00 93.75 83 LEU A C 1
ATOM 699 O O . LEU A 1 83 ? -16.652 10.435 1.230 1.00 93.75 83 LEU A O 1
ATOM 703 N N . HIS A 1 84 ? -15.138 11.631 0.077 1.00 92.69 84 HIS A N 1
ATOM 704 C CA . HIS A 1 84 ? -15.234 12.824 0.916 1.00 92.69 84 HIS A CA 1
ATOM 705 C C . HIS A 1 84 ? -16.672 13.352 1.044 1.00 92.69 84 HIS A C 1
ATOM 707 O O . HIS A 1 84 ? -17.062 13.787 2.119 1.00 92.69 84 HIS A O 1
ATOM 713 N N . ARG A 1 85 ? -17.498 13.236 -0.005 1.00 95.06 85 ARG A N 1
ATOM 714 C CA . ARG A 1 85 ? -18.909 13.668 0.031 1.00 95.06 85 ARG A CA 1
ATOM 715 C C . ARG A 1 85 ? -19.809 12.788 0.902 1.00 95.06 85 ARG A C 1
ATOM 717 O O . ARG A 1 85 ? -20.903 13.211 1.246 1.00 95.06 85 ARG A O 1
ATOM 724 N N . PHE A 1 86 ? -19.387 11.562 1.208 1.00 95.00 86 PHE A N 1
ATOM 725 C CA . PHE A 1 86 ? -20.182 10.581 1.953 1.00 95.00 86 PHE A CA 1
ATOM 726 C C . PHE A 1 86 ? -19.556 10.204 3.298 1.00 95.00 86 PHE A C 1
ATOM 728 O O . PHE A 1 86 ? -20.068 9.309 3.970 1.00 95.00 86 PHE A O 1
ATOM 735 N N . ILE A 1 87 ? -18.455 10.850 3.692 1.00 92.94 87 ILE A N 1
ATOM 736 C CA . ILE A 1 87 ? -17.679 10.431 4.860 1.00 92.94 87 ILE A CA 1
ATOM 737 C C . ILE A 1 87 ? -18.487 10.530 6.155 1.00 92.94 87 ILE A C 1
ATOM 739 O O . ILE A 1 87 ? -18.419 9.617 6.973 1.00 92.94 87 ILE A O 1
ATOM 743 N N . ASP A 1 88 ? -19.306 11.569 6.309 1.00 93.25 88 ASP A N 1
ATOM 744 C CA . ASP A 1 88 ? -20.102 11.770 7.523 1.00 93.25 88 ASP A CA 1
ATOM 745 C C . ASP A 1 88 ? -21.199 10.712 7.647 1.00 93.25 88 ASP A C 1
ATOM 747 O O . ASP A 1 88 ? -21.319 10.069 8.684 1.00 93.25 88 ASP A O 1
ATOM 751 N N . LYS A 1 89 ? -21.876 10.385 6.540 1.00 95.25 89 LYS A N 1
ATOM 752 C CA . LYS A 1 89 ? -22.833 9.271 6.496 1.00 95.25 89 LYS A CA 1
ATOM 753 C C . LYS A 1 89 ? -22.178 7.924 6.827 1.00 95.25 89 LYS A C 1
ATOM 755 O O . LYS A 1 89 ? -22.780 7.081 7.483 1.00 95.25 89 LYS A O 1
ATOM 760 N N . ILE A 1 90 ? -20.948 7.686 6.363 1.00 92.75 90 ILE A N 1
ATOM 761 C CA . ILE A 1 90 ? -20.204 6.462 6.702 1.00 92.75 90 ILE A CA 1
ATOM 762 C C . ILE A 1 90 ? -19.893 6.424 8.202 1.00 92.75 90 ILE A C 1
ATOM 764 O O . ILE A 1 90 ? -20.007 5.359 8.809 1.00 92.75 90 ILE A O 1
ATOM 768 N N . ARG A 1 91 ? -19.541 7.573 8.793 1.00 91.75 91 ARG A N 1
ATOM 769 C CA . ARG A 1 91 ? -19.278 7.708 10.230 1.00 91.75 91 ARG A CA 1
ATOM 770 C C . ARG A 1 91 ? -20.510 7.434 11.074 1.00 91.75 91 ARG A C 1
ATOM 772 O O . ARG A 1 91 ? -20.434 6.617 11.983 1.00 91.75 91 ARG A O 1
ATOM 779 N N . GLU A 1 92 ? -21.642 8.023 10.715 1.00 92.50 92 GLU A N 1
ATOM 780 C CA . GLU A 1 92 ? -22.931 7.755 11.361 1.00 92.50 92 GLU A CA 1
ATOM 781 C C . GLU A 1 92 ? -23.308 6.267 11.268 1.00 92.50 92 GLU A C 1
ATOM 783 O O . GLU A 1 92 ? -23.705 5.646 12.255 1.00 92.50 92 GLU A O 1
ATOM 788 N N . ASN A 1 93 ? -23.114 5.652 10.097 1.00 92.94 93 ASN A N 1
ATOM 789 C CA . ASN A 1 93 ? -23.431 4.241 9.895 1.00 92.94 93 ASN A CA 1
ATOM 790 C C . ASN A 1 93 ? -22.571 3.321 10.767 1.00 92.94 93 ASN A C 1
ATOM 792 O O . ASN A 1 93 ? -23.115 2.474 11.469 1.00 92.94 93 ASN A O 1
ATOM 796 N N . TYR A 1 94 ? -21.241 3.473 10.773 1.00 90.62 94 TYR A N 1
ATOM 797 C CA . TYR A 1 94 ? -20.427 2.601 11.626 1.00 90.62 94 TYR A CA 1
ATOM 798 C C . TYR A 1 94 ? -20.658 2.899 13.111 1.00 90.62 94 TYR A C 1
ATOM 800 O O . TYR A 1 94 ? -20.531 1.997 13.932 1.00 90.62 94 TYR A O 1
ATOM 808 N N . GLN A 1 95 ? -21.044 4.134 13.461 1.00 88.69 95 GLN A N 1
ATOM 809 C CA . GLN A 1 95 ? -21.383 4.484 14.835 1.00 88.69 95 GLN A CA 1
ATOM 810 C C . GLN A 1 95 ? -22.635 3.759 15.341 1.00 88.69 95 GLN A C 1
ATOM 812 O O . GLN A 1 95 ? -22.694 3.344 16.497 1.00 88.69 95 GLN A O 1
ATOM 817 N N . THR A 1 96 ? -23.633 3.577 14.478 1.00 91.00 96 THR A N 1
ATOM 818 C CA . THR A 1 96 ? -24.830 2.796 14.823 1.00 91.00 96 THR A CA 1
ATOM 819 C C . THR A 1 96 ? -24.530 1.297 14.907 1.00 91.00 96 THR A C 1
ATOM 821 O O . THR A 1 96 ? -25.046 0.617 15.797 1.00 91.00 96 THR A O 1
ATOM 824 N N . ASP A 1 97 ? -23.629 0.797 14.058 1.00 92.69 97 ASP A N 1
ATOM 825 C CA . ASP A 1 97 ? -23.207 -0.606 14.052 1.00 92.69 97 ASP A CA 1
ATOM 826 C C . ASP A 1 97 ? -22.360 -1.019 15.286 1.00 92.69 97 ASP A C 1
ATOM 828 O O . ASP A 1 97 ? -22.191 -2.217 15.509 1.00 92.69 97 ASP A O 1
ATOM 832 N N . TRP A 1 98 ? -21.885 -0.093 16.138 1.00 88.50 98 TRP A N 1
ATOM 833 C CA . TRP A 1 98 ? -21.187 -0.412 17.409 1.00 88.50 98 TRP A CA 1
ATOM 834 C C . TRP A 1 98 ? -22.025 -1.180 18.431 1.00 88.50 98 TRP A C 1
ATOM 836 O O . TRP A 1 98 ? -21.486 -1.727 19.386 1.00 88.50 98 TRP A O 1
ATOM 846 N N . LYS A 1 99 ? -23.353 -1.165 18.287 1.00 88.19 99 LYS A N 1
ATOM 847 C CA . LYS A 1 99 ? -24.279 -1.876 19.184 1.00 88.19 99 LYS A CA 1
ATOM 848 C C . LYS A 1 99 ? -24.833 -3.148 18.541 1.00 88.19 99 LYS A C 1
ATOM 850 O O . LYS A 1 99 ? -25.791 -3.737 19.048 1.00 88.19 99 LYS A O 1
ATOM 855 N N . ASN A 1 100 ? -24.291 -3.544 17.390 1.00 92.44 100 ASN A N 1
ATOM 856 C CA . ASN A 1 100 ? -24.794 -4.665 16.616 1.00 92.44 100 ASN A CA 1
ATOM 857 C C . ASN A 1 100 ? -24.421 -6.005 17.272 1.00 92.44 100 ASN A C 1
ATOM 859 O O . ASN A 1 100 ? -23.303 -6.228 17.703 1.00 92.44 100 ASN A O 1
ATOM 863 N N . LYS A 1 101 ? -25.343 -6.964 17.334 1.00 91.25 101 LYS A N 1
ATOM 864 C CA . LYS A 1 101 ? -25.062 -8.253 17.991 1.00 91.25 101 LYS A CA 1
ATOM 865 C C . LYS A 1 101 ? -24.123 -9.159 17.181 1.00 91.25 101 LYS A C 1
ATOM 867 O O . LYS A 1 101 ? -23.582 -10.116 17.731 1.00 91.25 101 LYS A O 1
ATOM 872 N N . GLU A 1 102 ? -23.940 -8.898 15.888 1.00 95.25 102 GLU A N 1
ATOM 873 C CA . GLU A 1 102 ? -23.099 -9.718 15.019 1.00 95.25 102 GLU A CA 1
ATOM 874 C C . GLU A 1 102 ? -21.611 -9.348 15.151 1.00 95.25 102 GLU A C 1
ATOM 876 O O . GLU A 1 102 ? -21.178 -8.262 14.764 1.00 95.25 102 GLU A O 1
ATOM 881 N N . MET A 1 103 ? -20.791 -10.299 15.617 1.00 92.44 103 MET A N 1
ATOM 882 C CA . MET A 1 103 ? -19.344 -10.112 15.814 1.00 92.44 103 MET A CA 1
ATOM 883 C C . MET A 1 103 ? -18.618 -9.635 14.549 1.00 92.44 103 MET A C 1
ATOM 885 O O . MET A 1 103 ? -17.735 -8.784 14.616 1.00 92.44 103 MET A O 1
ATOM 889 N N . ARG A 1 104 ? -19.004 -10.150 13.377 1.00 93.75 104 ARG A N 1
ATOM 890 C CA . ARG A 1 104 ? -18.406 -9.748 12.098 1.00 93.75 104 ARG A CA 1
ATOM 891 C C . ARG A 1 104 ? -18.628 -8.262 11.811 1.00 93.75 104 ARG A C 1
ATOM 893 O O . ARG A 1 104 ? -17.745 -7.600 11.267 1.00 93.75 104 ARG A O 1
ATOM 900 N N . ILE A 1 105 ? -19.800 -7.743 12.176 1.00 92.38 105 ILE A N 1
ATOM 901 C CA . ILE A 1 105 ? -20.127 -6.326 12.025 1.00 92.38 105 ILE A CA 1
ATOM 902 C C . ILE A 1 105 ? -19.291 -5.508 13.010 1.00 92.38 105 ILE A C 1
ATOM 904 O O . ILE A 1 105 ? -18.631 -4.567 12.576 1.00 92.38 105 ILE A O 1
ATOM 908 N N . HIS A 1 106 ? -19.203 -5.921 14.276 1.00 90.69 106 HIS A N 1
ATOM 909 C CA . HIS A 1 106 ? -18.342 -5.261 15.264 1.00 90.69 106 HIS A CA 1
ATOM 910 C C . HIS A 1 106 ? -16.871 -5.201 14.848 1.00 90.69 106 HIS A C 1
ATOM 912 O O . HIS A 1 106 ? -16.278 -4.126 14.858 1.00 90.69 106 HIS A O 1
ATOM 918 N N . GLN A 1 107 ? -16.285 -6.318 14.410 1.00 91.19 107 GLN A N 1
ATOM 919 C CA . GLN A 1 107 ? -14.896 -6.346 13.940 1.00 91.19 107 GLN A CA 1
ATOM 920 C C . GLN A 1 107 ? -14.672 -5.373 12.776 1.00 91.19 107 GLN A C 1
ATOM 922 O O . GLN A 1 107 ? -13.683 -4.639 12.751 1.00 91.19 107 GLN A O 1
ATOM 927 N N . ARG A 1 108 ? -15.615 -5.327 11.825 1.00 92.88 108 ARG A N 1
ATOM 928 C CA . ARG A 1 108 ? -15.565 -4.401 10.689 1.00 92.88 108 ARG A CA 1
ATOM 929 C C . ARG A 1 108 ? -15.638 -2.941 11.138 1.00 92.88 108 ARG A C 1
ATOM 931 O O . ARG A 1 108 ? -14.901 -2.119 10.602 1.00 92.88 108 ARG A O 1
ATOM 938 N N . VAL A 1 109 ? -16.515 -2.620 12.086 1.00 92.75 109 VAL A N 1
ATOM 939 C CA . VAL A 1 109 ? -16.680 -1.261 12.624 1.00 92.75 109 VAL A CA 1
ATOM 940 C C . VAL A 1 109 ? -15.425 -0.802 13.351 1.00 92.75 109 VAL A C 1
ATOM 942 O O . VAL A 1 109 ? -14.933 0.282 13.055 1.00 92.75 109 VAL A O 1
ATOM 945 N N . VAL A 1 110 ? -14.860 -1.638 14.226 1.00 89.06 110 VAL A N 1
ATOM 946 C CA . VAL A 1 110 ? -13.617 -1.336 14.953 1.00 89.06 110 VAL A CA 1
ATOM 947 C C . VAL A 1 110 ? -12.466 -1.087 13.978 1.00 89.06 110 VAL A C 1
ATOM 949 O O . VAL A 1 110 ? -11.750 -0.094 14.098 1.00 89.06 110 VAL A O 1
ATOM 952 N N . ALA A 1 111 ? -12.311 -1.946 12.965 1.00 90.00 111 ALA A N 1
ATOM 953 C CA . ALA A 1 111 ? -11.281 -1.763 11.947 1.00 90.00 111 ALA A CA 1
ATOM 954 C C . ALA A 1 111 ? -11.487 -0.463 11.148 1.00 90.00 111 ALA A C 1
ATOM 956 O O . ALA A 1 111 ? -10.538 0.282 10.907 1.00 90.00 111 ALA A O 1
ATOM 957 N N . LEU A 1 112 ? -12.731 -0.153 10.767 1.00 89.75 112 LEU A N 1
ATOM 958 C CA . LEU A 1 112 ? -13.053 1.085 10.058 1.00 89.75 112 LEU A CA 1
ATOM 959 C C . LEU A 1 112 ? -12.789 2.322 10.926 1.00 89.75 112 LEU A C 1
ATOM 961 O O . LEU A 1 112 ? -12.240 3.303 10.430 1.00 89.75 112 LEU A O 1
ATOM 965 N N . TYR A 1 113 ? -13.121 2.257 12.215 1.00 87.81 113 TYR A N 1
ATOM 966 C CA . TYR A 1 113 ? -12.829 3.302 13.188 1.00 87.81 113 TYR A CA 1
ATOM 967 C C . TYR A 1 113 ? -11.328 3.567 13.281 1.00 87.81 113 TYR A C 1
ATOM 969 O O . TYR A 1 113 ? -10.911 4.719 13.142 1.00 87.81 113 TYR A O 1
ATOM 977 N N . PHE A 1 114 ? -10.518 2.512 13.430 1.00 85.88 114 PHE A N 1
ATOM 978 C CA . PHE A 1 114 ? -9.066 2.643 13.423 1.00 85.88 114 PHE A CA 1
ATOM 979 C C . PHE A 1 114 ? -8.594 3.302 12.136 1.00 85.88 114 PHE 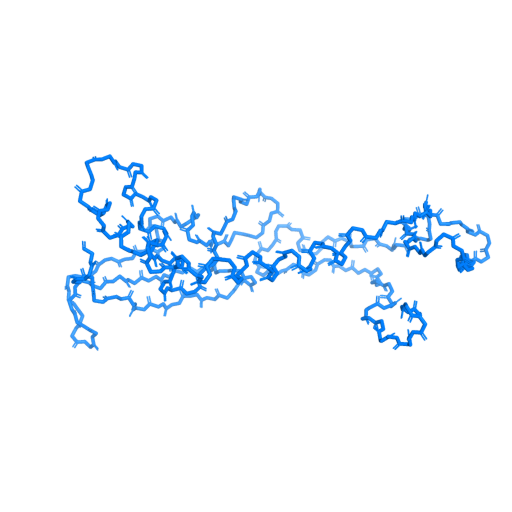A C 1
ATOM 981 O O . PHE A 1 114 ? -7.987 4.350 12.244 1.00 85.88 114 PHE A O 1
ATOM 988 N N . ILE A 1 115 ? -8.954 2.804 10.948 1.00 87.00 115 ILE A N 1
ATOM 989 C CA . ILE A 1 115 ? -8.546 3.406 9.661 1.00 87.00 115 ILE A CA 1
ATOM 990 C C . ILE A 1 115 ? -8.945 4.890 9.557 1.00 87.00 115 ILE A C 1
ATOM 992 O O . ILE A 1 115 ? -8.200 5.699 9.004 1.00 87.00 115 ILE A O 1
ATOM 996 N N . CYS A 1 116 ? -10.128 5.258 10.057 1.00 83.88 116 CYS A N 1
ATOM 997 C CA . CYS A 1 116 ? -10.638 6.624 9.973 1.00 83.88 116 CYS A CA 1
ATOM 998 C C . CYS A 1 116 ? -9.988 7.601 10.962 1.00 83.88 116 CYS A C 1
ATOM 1000 O O . CYS A 1 116 ? -9.881 8.782 10.629 1.00 83.88 116 CYS A O 1
ATOM 1002 N N . LYS A 1 117 ? -9.636 7.156 12.172 1.00 80.62 117 LYS A N 1
ATOM 1003 C CA . LYS A 1 117 ? -9.164 8.025 13.267 1.00 80.62 117 LYS A CA 1
ATOM 1004 C C . LYS A 1 117 ? -7.654 7.977 13.453 1.00 80.62 117 LYS A C 1
ATOM 1006 O O . LYS A 1 117 ? -7.035 9.012 13.661 1.00 80.62 117 LYS A O 1
ATOM 1011 N N . LEU A 1 118 ? -7.083 6.788 13.341 1.00 73.38 118 LEU A N 1
ATOM 1012 C CA . LEU A 1 118 ? -5.658 6.520 13.438 1.00 73.38 118 LEU A CA 1
ATOM 1013 C C . LEU A 1 118 ? -5.247 6.234 11.998 1.00 73.38 118 LEU A C 1
ATOM 1015 O O . LEU A 1 118 ? -5.604 5.162 11.537 1.00 73.38 118 LEU A O 1
ATOM 1019 N N . PRO A 1 119 ? -4.628 7.153 11.234 1.00 65.56 119 PRO A N 1
ATOM 1020 C CA . PRO A 1 119 ? -4.425 7.042 9.780 1.00 65.56 119 PRO A CA 1
ATOM 1021 C C . PRO A 1 119 ? -3.564 5.823 9.390 1.00 65.56 119 PRO A C 1
ATOM 1023 O O . PRO A 1 119 ? -2.407 5.919 8.985 1.00 65.56 119 PRO A O 1
ATOM 1026 N N . ARG A 1 120 ? -4.156 4.643 9.530 1.00 70.19 120 ARG A N 1
ATOM 1027 C CA . ARG A 1 120 ? -3.563 3.324 9.459 1.00 70.19 120 ARG A CA 1
ATOM 1028 C C . ARG A 1 120 ? -3.930 2.740 8.121 1.00 70.19 120 ARG A C 1
ATOM 1030 O O . ARG A 1 120 ? -5.022 2.938 7.586 1.00 70.19 120 ARG A O 1
ATOM 1037 N N . HIS A 1 121 ? -2.993 1.985 7.583 1.00 77.38 121 HIS A N 1
ATOM 1038 C CA . HIS A 1 121 ? -3.236 1.246 6.367 1.00 77.38 121 HIS A CA 1
ATOM 1039 C C . HIS A 1 121 ? -4.202 0.095 6.687 1.00 77.38 121 HIS A C 1
ATOM 1041 O O . HIS A 1 121 ? -4.269 -0.395 7.814 1.00 77.38 121 HIS A O 1
ATOM 1047 N N . VAL A 1 122 ? -4.987 -0.329 5.696 1.00 78.88 122 VAL A N 1
ATOM 1048 C CA . VAL A 1 122 ? -5.924 -1.454 5.865 1.00 78.88 122 VAL A CA 1
ATOM 1049 C C . VAL A 1 122 ? -5.163 -2.735 6.224 1.00 78.88 122 VAL A C 1
ATOM 1051 O O . VAL A 1 122 ? -5.626 -3.522 7.041 1.00 78.88 122 VAL A O 1
ATOM 1054 N N . GLY A 1 123 ? -3.969 -2.909 5.656 1.00 72.50 123 GLY A N 1
ATOM 1055 C CA . GLY A 1 123 ? -3.201 -4.144 5.748 1.00 72.50 123 GLY A CA 1
ATOM 1056 C C . GLY A 1 123 ? -3.667 -5.181 4.749 1.00 72.50 123 GLY A C 1
ATOM 1057 O O . GLY A 1 123 ? -4.840 -5.254 4.385 1.00 72.50 123 GLY A O 1
ATOM 1058 N N . LYS A 1 124 ? -2.718 -5.975 4.272 1.00 79.62 124 LYS A N 1
ATOM 1059 C CA . LYS A 1 124 ? -2.984 -7.210 3.538 1.00 79.62 124 LYS A CA 1
ATOM 1060 C C . LYS A 1 124 ? -2.291 -8.337 4.275 1.00 79.62 124 LYS A C 1
ATOM 1062 O O . LYS A 1 124 ? -1.260 -8.101 4.903 1.00 79.62 124 LYS A O 1
ATOM 1067 N N . GLU A 1 125 ? -2.834 -9.541 4.151 1.00 78.62 125 GLU A N 1
ATOM 1068 C CA . GLU A 1 125 ? -2.126 -10.733 4.600 1.00 78.62 125 GLU A CA 1
ATOM 1069 C C . GLU A 1 125 ? -0.760 -10.813 3.918 1.00 78.62 125 GLU A C 1
ATOM 1071 O O . GLU A 1 125 ? -0.612 -10.510 2.728 1.00 78.62 125 GLU A O 1
ATOM 1076 N N . LYS A 1 126 ? 0.237 -11.158 4.727 1.00 79.94 126 LYS A N 1
ATOM 1077 C CA . LYS A 1 126 ? 1.625 -11.315 4.317 1.00 79.94 126 LYS A CA 1
ATOM 1078 C C . LYS A 1 126 ? 1.907 -12.784 4.050 1.00 79.94 126 LYS A C 1
ATOM 1080 O O . LYS A 1 126 ? 1.418 -13.648 4.773 1.00 79.94 126 LYS A O 1
ATOM 1085 N N . TYR A 1 127 ? 2.710 -13.050 3.026 1.00 81.31 127 TYR A N 1
ATOM 1086 C CA . TYR A 1 127 ? 3.224 -14.389 2.755 1.00 81.31 127 TYR A CA 1
ATOM 1087 C C . TYR A 1 127 ? 4.486 -14.665 3.584 1.00 81.31 127 TYR A C 1
ATOM 1089 O O . TYR A 1 127 ? 5.150 -13.740 4.052 1.00 81.31 127 TYR A O 1
ATOM 1097 N N . GLU A 1 128 ? 4.840 -15.944 3.736 1.00 79.69 128 GLU A N 1
ATOM 1098 C CA . GLU A 1 128 ? 5.989 -16.403 4.541 1.00 79.69 128 GLU A CA 1
ATOM 1099 C C . GLU A 1 128 ? 7.339 -15.802 4.111 1.00 79.69 128 GLU A C 1
ATOM 1101 O O . GLU A 1 128 ? 8.310 -15.816 4.867 1.00 79.69 128 GLU A O 1
ATOM 1106 N N . ASP A 1 129 ? 7.430 -15.284 2.887 1.00 85.00 129 ASP A N 1
ATOM 1107 C CA . ASP A 1 129 ? 8.653 -14.755 2.302 1.00 85.00 129 ASP A CA 1
ATOM 1108 C C . ASP A 1 129 ? 8.769 -13.219 2.369 1.00 85.00 129 ASP A C 1
ATOM 1110 O O . ASP A 1 129 ? 9.720 -12.653 1.812 1.00 85.00 129 ASP A O 1
ATOM 1114 N N . GLU A 1 130 ? 7.853 -12.562 3.086 1.00 85.56 130 GLU A N 1
ATOM 1115 C CA . GLU A 1 130 ? 7.833 -11.127 3.383 1.00 85.56 130 GLU A CA 1
ATOM 1116 C C . GLU A 1 130 ? 8.236 -10.825 4.839 1.00 85.56 130 GLU A C 1
ATOM 1118 O O . GLU A 1 130 ? 8.283 -11.700 5.701 1.00 85.56 130 GLU A O 1
ATOM 1123 N N . THR A 1 131 ? 8.564 -9.564 5.130 1.00 83.88 131 THR A N 1
ATOM 1124 C CA . THR A 1 131 ? 8.806 -9.116 6.510 1.00 83.88 131 THR A CA 1
ATOM 1125 C C . THR A 1 131 ? 7.491 -9.089 7.296 1.00 83.88 131 THR A C 1
ATOM 1127 O O . THR A 1 131 ? 6.523 -8.477 6.832 1.00 83.88 131 THR A O 1
ATOM 1130 N N . ASP A 1 132 ? 7.477 -9.680 8.498 1.00 85.88 132 ASP A N 1
ATOM 1131 C CA . ASP A 1 132 ? 6.333 -9.606 9.419 1.00 85.88 132 ASP A CA 1
ATOM 1132 C C . ASP A 1 132 ? 6.134 -8.158 9.876 1.00 85.88 132 ASP A C 1
ATOM 1134 O O . ASP A 1 132 ? 6.879 -7.613 10.690 1.00 85.88 132 ASP A O 1
ATOM 1138 N N . THR A 1 133 ? 5.160 -7.522 9.246 1.00 86.62 133 THR A N 1
ATOM 1139 C CA . THR A 1 133 ? 4.681 -6.172 9.514 1.00 86.62 133 THR A CA 1
ATOM 1140 C C . THR A 1 133 ? 3.170 -6.250 9.449 1.00 86.62 133 THR A C 1
ATOM 1142 O O . THR A 1 133 ? 2.620 -6.976 8.614 1.00 86.62 133 THR A O 1
ATOM 1145 N N . VAL A 1 134 ? 2.498 -5.530 10.336 1.00 86.50 134 VAL A N 1
ATOM 1146 C CA . VAL A 1 134 ? 1.043 -5.587 10.456 1.00 86.50 134 VAL A CA 1
ATOM 1147 C C . VAL A 1 134 ? 0.428 -4.212 10.274 1.00 86.50 134 VAL A C 1
ATOM 1149 O O . VAL A 1 134 ? 1.030 -3.195 10.605 1.00 86.50 134 VAL A O 1
ATOM 1152 N N . ASP A 1 135 ? -0.802 -4.193 9.777 1.00 86.25 135 ASP A N 1
ATOM 1153 C CA . ASP A 1 135 ? -1.649 -3.009 9.794 1.00 86.25 135 ASP A CA 1
ATOM 1154 C C . ASP A 1 135 ? -3.042 -3.371 10.344 1.00 86.25 135 ASP A C 1
ATOM 1156 O O . ASP A 1 135 ? -3.240 -4.446 10.907 1.00 86.25 135 ASP A O 1
ATOM 1160 N N . CYS A 1 136 ? -4.027 -2.481 10.179 1.00 86.38 136 CYS A N 1
ATOM 1161 C CA . CYS A 1 136 ? -5.307 -2.520 10.887 1.00 86.38 136 CYS A CA 1
ATOM 1162 C C . CYS A 1 136 ? -6.022 -3.882 10.871 1.00 86.38 136 CYS A C 1
ATOM 1164 O O . CYS A 1 136 ? -6.480 -4.340 11.915 1.00 86.38 136 CYS A O 1
ATOM 1166 N N . CYS A 1 137 ? -6.150 -4.520 9.706 1.00 87.62 137 CYS A N 1
ATOM 1167 C CA . CYS A 1 137 ? -6.877 -5.784 9.567 1.00 87.62 137 CYS A CA 1
ATOM 1168 C C . CYS A 1 137 ? -6.016 -7.026 9.837 1.00 87.62 137 CYS A C 1
ATOM 1170 O O . CYS A 1 137 ? -6.552 -8.129 9.829 1.00 87.62 137 CYS A O 1
ATOM 1172 N N . SER A 1 138 ? -4.712 -6.867 10.073 1.00 89.38 138 SER A N 1
ATOM 1173 C CA . SER A 1 138 ? -3.785 -7.964 10.382 1.00 89.38 138 SER A CA 1
ATOM 1174 C C . SER A 1 138 ? -3.179 -7.847 11.785 1.00 89.38 138 SER A C 1
ATOM 1176 O O . SER A 1 138 ? -2.198 -8.527 12.090 1.00 89.38 138 SER A O 1
ATOM 1178 N N . LEU A 1 139 ? -3.725 -6.966 12.634 1.00 89.19 139 LEU A N 1
ATOM 1179 C CA . LEU A 1 139 ? -3.355 -6.883 14.044 1.00 89.19 139 LEU A CA 1
ATOM 1180 C C . LEU A 1 139 ? -3.633 -8.220 14.743 1.00 89.19 139 LEU A C 1
ATOM 1182 O O . LEU A 1 139 ? -4.587 -8.931 14.433 1.00 89.19 139 LEU A O 1
ATOM 1186 N N . ARG A 1 140 ? -2.786 -8.537 15.718 1.00 91.50 140 ARG A N 1
ATOM 1187 C CA . ARG A 1 140 ? -2.848 -9.743 16.542 1.00 91.50 140 ARG A CA 1
ATOM 1188 C C . ARG A 1 140 ? -3.040 -9.314 17.990 1.00 91.50 140 ARG A C 1
ATOM 1190 O O . ARG A 1 140 ? -2.761 -8.168 18.335 1.00 91.50 140 ARG A O 1
ATOM 1197 N N . VAL A 1 141 ? -3.496 -10.236 18.834 1.00 91.50 141 VAL A N 1
ATOM 1198 C CA . VAL A 1 141 ? -3.778 -9.949 20.252 1.00 91.50 141 VAL A CA 1
ATOM 1199 C C . VAL A 1 141 ? -2.544 -9.401 20.977 1.00 91.50 141 VAL A C 1
ATOM 1201 O O . VAL A 1 141 ? -2.668 -8.499 21.791 1.00 91.50 141 VAL A O 1
ATOM 1204 N N . GLU A 1 142 ? -1.348 -9.877 20.628 1.00 91.19 142 GLU A N 1
ATOM 1205 C CA . GLU A 1 142 ? -0.079 -9.419 21.214 1.00 91.19 142 GLU A CA 1
ATOM 1206 C C . GLU A 1 142 ? 0.256 -7.939 20.943 1.00 91.19 142 GLU A C 1
ATOM 1208 O O . GLU A 1 142 ? 1.033 -7.350 21.688 1.00 91.19 142 GLU A O 1
ATOM 1213 N N . HIS A 1 143 ? -0.344 -7.328 19.916 1.00 91.06 143 HIS A N 1
ATOM 1214 C CA . HIS A 1 143 ? -0.064 -5.950 19.497 1.00 91.06 143 HIS A CA 1
ATOM 1215 C C . HIS A 1 143 ? -0.896 -4.892 20.226 1.00 91.06 143 HIS A C 1
ATOM 1217 O O . HIS A 1 143 ? -0.740 -3.699 19.958 1.00 91.06 143 HIS A O 1
ATOM 1223 N N . ILE A 1 144 ? -1.839 -5.316 21.072 1.00 89.81 144 ILE A N 1
ATOM 1224 C CA . ILE A 1 144 ? -2.806 -4.428 21.713 1.00 89.81 144 ILE A CA 1
ATOM 1225 C C . ILE A 1 144 ? -2.852 -4.729 23.206 1.00 89.81 144 ILE A C 1
ATOM 1227 O O . ILE A 1 144 ? -3.042 -5.872 23.618 1.00 89.81 144 ILE A O 1
ATOM 1231 N N . LYS A 1 145 ? -2.745 -3.684 24.025 1.00 90.38 145 LYS A N 1
ATOM 1232 C CA . LYS A 1 145 ? -2.986 -3.756 25.469 1.00 90.38 145 LYS A CA 1
ATOM 1233 C C . LYS A 1 145 ? -4.102 -2.795 25.850 1.00 90.38 145 LYS A C 1
ATOM 1235 O O . LYS A 1 145 ? -4.183 -1.684 25.331 1.00 90.38 145 LYS A O 1
ATOM 1240 N N . LEU A 1 146 ? -4.972 -3.242 26.750 1.00 89.88 146 LEU A N 1
ATOM 1241 C CA . LEU A 1 146 ? -6.120 -2.478 27.229 1.00 89.88 146 LEU A CA 1
ATOM 1242 C C . LEU A 1 146 ? -5.877 -2.059 28.677 1.00 89.88 146 LEU A C 1
ATOM 1244 O O . LEU A 1 146 ? -5.485 -2.884 29.503 1.00 89.88 146 LEU A O 1
ATOM 1248 N N . PHE A 1 147 ? -6.129 -0.792 28.981 1.00 87.56 147 PHE A N 1
ATOM 1249 C CA . PHE A 1 147 ? -5.981 -0.222 30.314 1.00 87.56 147 PHE A CA 1
ATOM 1250 C C . PHE A 1 147 ? -7.259 0.516 30.702 1.00 87.56 147 PHE A C 1
ATOM 1252 O O . PHE A 1 147 ? -7.712 1.398 29.981 1.00 87.56 147 PHE A O 1
ATOM 1259 N N . GLU A 1 148 ? -7.821 0.214 31.871 1.00 86.38 148 GLU A N 1
ATOM 1260 C CA . GLU A 1 148 ? -9.003 0.932 32.368 1.00 86.38 148 GLU A CA 1
ATOM 1261 C C . GLU A 1 148 ? -8.695 2.406 32.647 1.00 86.38 148 GLU A C 1
ATOM 1263 O O . GLU A 1 148 ? -9.519 3.275 32.376 1.00 86.38 148 GLU A O 1
ATOM 1268 N N . LYS A 1 149 ? -7.493 2.702 33.158 1.00 83.81 149 LYS A N 1
ATOM 1269 C CA . LYS A 1 149 ? -7.046 4.067 33.433 1.00 83.81 149 LYS A CA 1
ATOM 1270 C C . LYS A 1 149 ? -5.532 4.191 33.377 1.00 83.81 149 LYS A C 1
ATOM 1272 O O . LYS A 1 149 ? -4.808 3.396 33.972 1.00 83.81 149 LYS A O 1
ATOM 1277 N N . ILE A 1 150 ? -5.058 5.245 32.723 1.00 81.94 150 ILE A N 1
ATOM 1278 C CA . ILE A 1 150 ? -3.669 5.699 32.779 1.00 81.94 150 ILE A CA 1
ATOM 1279 C C . ILE A 1 150 ? -3.695 7.156 33.228 1.00 81.94 150 ILE A C 1
ATOM 1281 O O . ILE A 1 150 ? -4.226 8.009 32.521 1.00 81.94 150 ILE A O 1
ATOM 1285 N N . ASN A 1 151 ? -3.098 7.451 34.387 1.00 77.25 151 ASN A N 1
ATOM 1286 C CA . ASN A 1 151 ? -3.162 8.770 35.039 1.00 77.25 151 ASN A CA 1
ATOM 1287 C C . ASN A 1 151 ? -2.778 9.948 34.127 1.00 77.25 151 ASN A C 1
ATOM 1289 O O . ASN A 1 151 ? -3.253 11.058 34.331 1.00 77.25 151 ASN A O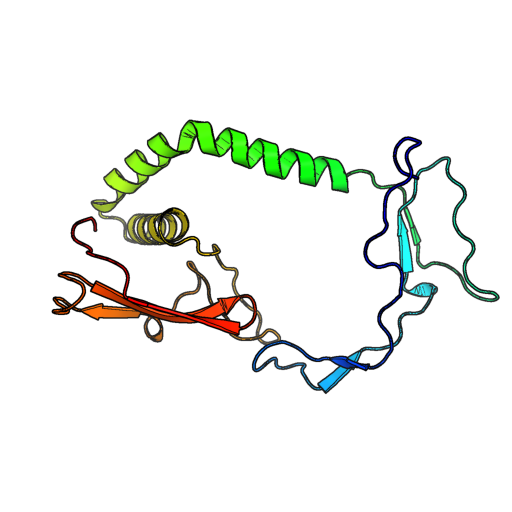 1
ATOM 1293 N N . THR A 1 152 ? -1.922 9.713 33.133 1.00 77.44 152 THR A N 1
ATOM 1294 C CA . THR A 1 152 ? -1.432 10.735 32.201 1.00 77.44 152 THR A CA 1
ATOM 1295 C C . THR A 1 152 ? -2.273 10.890 30.930 1.00 77.44 152 THR A C 1
ATOM 1297 O O . THR A 1 152 ? -2.026 11.826 30.181 1.00 77.44 152 THR A O 1
ATOM 1300 N N . ILE A 1 153 ? -3.207 9.975 30.644 1.00 74.31 153 ILE A N 1
ATOM 1301 C CA . ILE A 1 153 ? -3.927 9.898 29.355 1.00 74.31 153 ILE A CA 1
ATOM 1302 C C . ILE A 1 153 ? -5.445 9.929 29.555 1.00 74.31 153 ILE A C 1
ATOM 1304 O O . ILE A 1 153 ? -6.136 10.641 28.833 1.00 74.31 153 ILE A O 1
ATOM 1308 N N . GLY A 1 154 ? -5.970 9.196 30.540 1.00 80.25 154 GLY A N 1
ATOM 1309 C CA . GLY A 1 154 ? -7.406 9.113 30.805 1.00 80.25 154 GLY A CA 1
ATOM 1310 C C . GLY A 1 154 ? -7.884 7.692 31.086 1.00 80.25 154 GLY A C 1
ATOM 1311 O O . GLY A 1 154 ? -7.118 6.851 31.560 1.00 80.25 154 GLY A O 1
ATOM 1312 N N . GLU A 1 155 ? -9.164 7.449 30.820 1.00 84.38 155 GLU A N 1
ATOM 1313 C CA . GLU A 1 155 ? -9.850 6.166 31.015 1.00 84.38 155 GLU A CA 1
ATOM 1314 C C . GLU A 1 155 ? -10.029 5.421 29.685 1.00 84.38 155 GLU A C 1
ATOM 1316 O O . GLU A 1 155 ? -9.994 6.031 28.618 1.00 84.38 155 GLU A O 1
ATOM 1321 N N . ASN A 1 156 ? -10.211 4.100 29.760 1.00 84.06 156 ASN A N 1
ATOM 1322 C CA . ASN A 1 156 ? -10.399 3.186 28.631 1.00 84.06 156 ASN A CA 1
ATOM 1323 C C . ASN A 1 156 ? -9.332 3.359 27.532 1.00 84.06 156 ASN A C 1
ATOM 1325 O O . ASN A 1 156 ? -9.635 3.662 26.378 1.00 84.06 156 ASN A O 1
ATOM 1329 N N . VAL A 1 157 ? -8.065 3.189 27.906 1.00 84.12 157 VAL A N 1
ATOM 1330 C CA . VAL A 1 157 ? -6.912 3.404 27.032 1.00 84.12 157 VAL A CA 1
ATOM 1331 C C . VAL A 1 157 ? -6.537 2.142 26.271 1.00 84.12 157 VAL A C 1
ATOM 1333 O O . VAL A 1 157 ? -6.397 1.064 26.850 1.00 84.12 157 VAL A O 1
ATOM 1336 N N . VAL A 1 158 ? -6.313 2.303 24.966 1.00 86.31 158 VAL A N 1
ATOM 1337 C CA . VAL A 1 158 ? -5.767 1.268 24.087 1.00 86.31 158 VAL A CA 1
ATOM 1338 C C . VAL A 1 158 ? -4.326 1.631 23.741 1.00 86.31 158 VAL A C 1
ATOM 1340 O O . VAL A 1 158 ? -4.052 2.689 23.178 1.00 86.31 158 VAL A O 1
ATOM 1343 N N . GLU A 1 159 ? -3.393 0.759 24.099 1.00 87.12 159 GLU A N 1
ATOM 1344 C CA . GLU A 1 159 ? -1.991 0.862 23.704 1.00 87.12 159 GLU A CA 1
ATOM 1345 C C . GLU A 1 159 ? -1.737 -0.057 22.514 1.00 87.12 159 GLU A C 1
ATOM 1347 O O . GLU A 1 159 ? -2.090 -1.239 22.542 1.00 87.12 159 GLU A O 1
ATOM 1352 N N . PHE A 1 160 ? -1.108 0.498 21.483 1.00 87.81 160 PHE A N 1
ATOM 1353 C CA . PHE A 1 160 ? -0.659 -0.227 20.308 1.00 87.81 160 PHE A CA 1
ATOM 1354 C C . PHE A 1 160 ? 0.861 -0.303 20.299 1.00 87.81 160 PHE A C 1
ATOM 1356 O O . PHE A 1 160 ? 1.531 0.721 20.415 1.00 87.81 160 PHE A O 1
ATOM 1363 N N . ASP A 1 161 ? 1.371 -1.516 20.121 1.00 89.44 161 ASP A N 1
ATOM 1364 C CA . ASP A 1 161 ? 2.798 -1.813 20.041 1.00 89.44 161 ASP A CA 1
ATOM 1365 C C . ASP A 1 161 ? 3.010 -2.830 18.916 1.00 89.44 161 ASP A C 1
ATOM 1367 O O . ASP A 1 161 ? 2.742 -4.025 19.069 1.00 89.44 161 ASP A O 1
ATOM 1371 N N . PHE A 1 162 ? 3.385 -2.336 17.734 1.00 88.75 162 PHE A N 1
ATOM 1372 C CA . PHE A 1 162 ? 3.631 -3.184 16.571 1.00 88.75 162 PHE A CA 1
ATOM 1373 C C . PHE A 1 162 ? 4.534 -2.522 15.529 1.00 88.75 162 PHE A C 1
ATOM 1375 O O . PHE A 1 162 ? 4.753 -1.311 15.512 1.00 88.75 162 PHE A O 1
ATOM 1382 N N . LEU A 1 163 ? 5.016 -3.344 14.598 1.00 86.06 163 LEU A N 1
ATOM 1383 C CA . LEU A 1 163 ? 5.810 -2.909 13.455 1.00 86.06 163 LEU A CA 1
ATOM 1384 C C . LEU A 1 163 ? 4.915 -2.740 12.229 1.00 86.06 163 LEU A C 1
ATOM 1386 O O . LEU A 1 163 ? 4.394 -3.714 11.680 1.00 86.06 163 LEU A O 1
ATOM 1390 N N . GLY A 1 164 ? 4.737 -1.491 11.812 1.00 85.06 164 GLY A N 1
ATOM 1391 C CA . GLY A 1 164 ? 3.974 -1.132 10.626 1.00 85.06 164 GLY A CA 1
ATOM 1392 C C . GLY A 1 164 ? 4.786 -1.256 9.338 1.00 85.06 164 GLY A C 1
ATOM 1393 O O . GLY A 1 164 ? 5.925 -1.740 9.310 1.00 85.06 164 GLY A O 1
ATOM 1394 N N . LYS A 1 165 ? 4.195 -0.774 8.242 1.00 82.56 165 LYS A N 1
ATOM 1395 C CA . LYS A 1 165 ? 4.867 -0.677 6.943 1.00 82.56 165 LYS A CA 1
ATOM 1396 C C . LYS A 1 165 ? 6.254 -0.028 7.075 1.00 82.56 165 LYS A C 1
ATOM 1398 O O . LYS A 1 165 ? 6.448 0.922 7.829 1.00 82.56 165 LYS A O 1
ATOM 1403 N N . ASP A 1 166 ? 7.210 -0.557 6.315 1.00 79.06 166 ASP A N 1
ATOM 1404 C CA . ASP A 1 166 ? 8.605 -0.105 6.295 1.00 79.06 166 ASP A CA 1
ATOM 1405 C C . ASP A 1 166 ? 9.335 -0.263 7.649 1.00 79.06 166 ASP A C 1
ATOM 1407 O O . ASP A 1 166 ? 10.371 0.359 7.867 1.0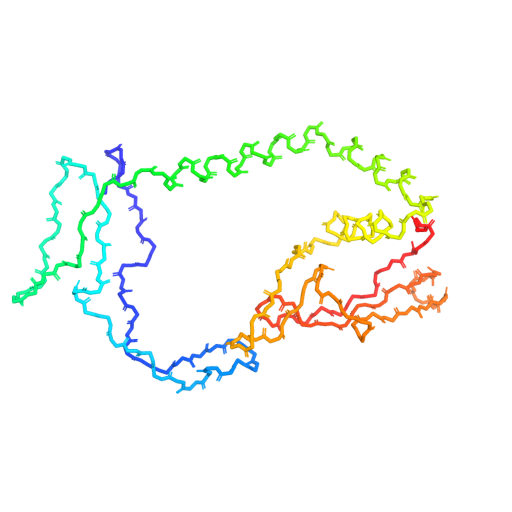0 79.06 166 ASP A O 1
ATOM 1411 N N . TRP A 1 167 ? 8.838 -1.152 8.530 1.00 73.06 167 TRP A N 1
ATOM 1412 C CA . TRP A 1 167 ? 9.392 -1.434 9.866 1.00 73.06 167 TRP A CA 1
ATOM 1413 C C . TRP A 1 167 ? 9.347 -0.221 10.810 1.00 73.06 167 TRP A C 1
ATOM 1415 O O . TRP A 1 167 ? 10.140 -0.100 11.744 1.00 73.06 167 TRP A O 1
ATOM 1425 N N . TYR A 1 168 ? 8.418 0.704 10.573 1.00 78.44 168 TYR A N 1
ATOM 1426 C CA . TYR A 1 168 ? 8.185 1.792 11.508 1.00 78.44 168 TYR A CA 1
ATOM 1427 C C . TYR A 1 168 ? 7.506 1.252 12.770 1.00 78.44 168 TYR A C 1
ATOM 1429 O O . TYR A 1 168 ? 6.453 0.617 12.691 1.00 78.44 168 TYR A O 1
ATOM 1437 N N . GL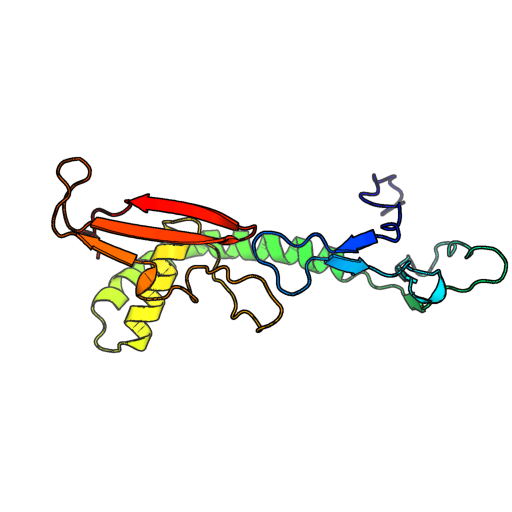N A 1 169 ? 8.122 1.496 13.926 1.00 80.06 169 GLN A N 1
ATOM 1438 C CA . GLN A 1 169 ? 7.548 1.131 15.214 1.00 80.06 169 GLN A CA 1
ATOM 1439 C C . GLN A 1 169 ? 6.397 2.082 15.540 1.00 80.06 169 GLN A C 1
ATOM 1441 O O . GLN A 1 169 ? 6.605 3.289 15.670 1.00 80.06 169 GLN A O 1
ATOM 1446 N N . VAL A 1 170 ? 5.201 1.526 15.702 1.00 75.62 170 VAL A N 1
ATOM 1447 C CA . VAL A 1 170 ? 4.029 2.242 16.201 1.00 75.62 170 VAL A CA 1
ATOM 1448 C C . VAL A 1 170 ? 3.933 1.969 17.695 1.00 75.62 170 VAL A C 1
ATOM 1450 O O . VAL A 1 170 ? 3.697 0.831 18.091 1.00 75.62 170 VAL A O 1
ATOM 1453 N N . ASN A 1 171 ? 4.137 3.017 18.494 1.00 76.19 171 ASN A N 1
ATOM 1454 C CA . ASN A 1 171 ? 4.034 3.002 19.953 1.00 76.19 171 ASN A CA 1
ATOM 1455 C C . ASN A 1 171 ? 3.065 4.103 20.382 1.00 76.19 171 ASN A C 1
ATOM 1457 O O . ASN A 1 171 ? 3.478 5.144 20.896 1.00 76.19 171 ASN A O 1
ATOM 1461 N N . ASP A 1 172 ? 1.781 3.865 20.142 1.00 72.50 172 ASP A N 1
ATOM 1462 C CA . ASP A 1 172 ? 0.738 4.856 20.382 1.00 72.50 172 ASP A CA 1
ATOM 1463 C C . ASP A 1 172 ? -0.117 4.427 21.570 1.00 72.50 172 ASP A C 1
ATOM 1465 O O . ASP A 1 172 ? -0.707 3.344 21.584 1.00 72.50 172 ASP A O 1
ATOM 1469 N N . LYS A 1 173 ? -0.212 5.308 22.566 1.00 63.66 173 LYS A N 1
ATOM 1470 C CA . LYS A 1 173 ? -1.201 5.210 23.641 1.00 63.66 173 LYS A CA 1
ATOM 1471 C C . LYS A 1 173 ? -2.341 6.147 23.308 1.00 63.66 173 LYS A C 1
ATOM 1473 O O . LYS A 1 173 ? -2.441 7.249 23.841 1.00 63.66 173 LYS A O 1
ATOM 1478 N N . GLU A 1 174 ? -3.167 5.719 22.376 1.00 63.31 174 GLU A N 1
ATOM 1479 C CA . GLU A 1 174 ? -4.276 6.517 21.895 1.00 63.31 174 GLU A CA 1
ATOM 1480 C C . GLU A 1 174 ? -5.545 5.707 22.038 1.00 63.31 174 GLU A C 1
ATOM 1482 O O . GLU A 1 174 ? -5.759 4.733 21.319 1.00 63.31 174 GLU A O 1
ATOM 1487 N N . LEU A 1 175 ? -6.359 6.128 23.006 1.00 55.72 175 LEU A N 1
ATOM 1488 C CA . LEU A 1 175 ? -7.793 6.396 22.886 1.00 55.72 175 LEU A CA 1
ATOM 1489 C C . LEU A 1 175 ? -8.341 6.650 24.292 1.00 55.72 175 LEU A C 1
ATOM 1491 O O . LEU A 1 175 ? -8.013 5.923 25.215 1.00 55.72 175 LEU A O 1
ATOM 1495 N N . ASN A 1 176 ? -9.184 7.665 24.462 1.00 51.25 176 ASN A N 1
ATOM 1496 C CA . ASN A 1 176 ? -10.190 7.620 25.516 1.00 51.25 176 ASN A CA 1
ATOM 1497 C C . ASN A 1 176 ? -11.359 6.854 24.896 1.00 51.25 176 ASN A C 1
ATOM 1499 O O . ASN A 1 176 ? -12.122 7.422 24.114 1.00 51.25 176 ASN A O 1
ATOM 1503 N N . ALA A 1 177 ? -11.458 5.550 25.146 1.00 51.59 177 ALA A N 1
ATOM 1504 C CA . ALA A 1 177 ? -12.496 4.715 24.549 1.00 51.59 177 ALA A CA 1
ATOM 1505 C C . ALA A 1 177 ? -13.896 4.961 25.150 1.00 51.59 177 ALA A C 1
ATOM 1507 O O . ALA A 1 177 ? -14.763 4.113 25.043 1.00 51.59 177 ALA A O 1
ATOM 1508 N N . GLN A 1 178 ? -14.160 6.141 25.725 1.00 46.19 178 GLN A N 1
ATOM 1509 C CA . GLN A 1 178 ? -15.522 6.636 25.962 1.00 46.19 178 GLN A CA 1
ATOM 1510 C C . GLN A 1 178 ? -16.341 6.812 24.660 1.00 46.19 178 GLN A C 1
ATOM 1512 O O . GLN A 1 178 ? -17.561 6.940 24.734 1.00 46.19 178 GLN A O 1
ATOM 1517 N N . GLU A 1 179 ? -15.701 6.817 23.479 1.00 46.91 179 GLU A N 1
ATOM 1518 C CA . GLU A 1 179 ? -16.370 6.772 22.160 1.00 46.91 179 GLU A CA 1
ATOM 1519 C C . GLU A 1 179 ? -16.590 5.338 21.608 1.00 46.91 179 GLU A C 1
ATOM 1521 O O . GLU A 1 179 ? -17.135 5.205 20.508 1.00 46.91 179 GLU A O 1
ATOM 1526 N N . ILE A 1 180 ? -16.161 4.289 22.331 1.00 45.22 180 ILE A N 1
ATOM 1527 C CA . ILE A 1 180 ? -16.324 2.857 21.991 1.00 45.22 180 ILE A CA 1
ATOM 1528 C C . ILE A 1 180 ? -17.351 2.232 22.940 1.00 45.22 180 ILE A C 1
ATOM 1530 O O . ILE A 1 180 ? -18.249 1.520 22.437 1.00 45.22 18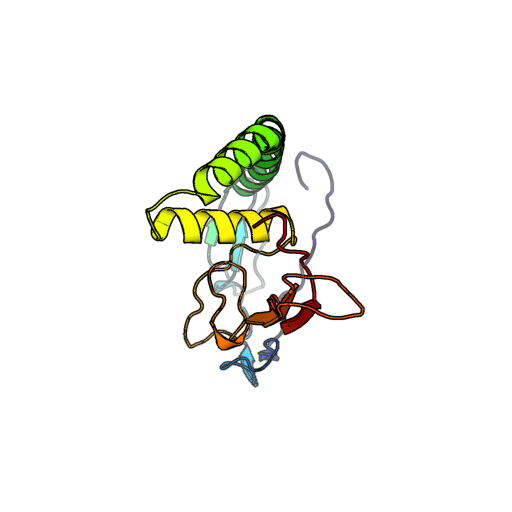0 ILE A O 1
#

InterPro domains:
  IPR001631 DNA topoisomerase I [PR00416] (19-28)
  IPR001631 DNA topoisomerase I [PR00416] (107-126)
  IPR001631 DNA topoisomerase I [PR00416] (130-144)
  IPR001631 DNA topoisomerase I [PR00416] (158-174)
  IPR008336 DNA topoisomerase I, DNA binding, eukaryotic-type [PF02919] (2-68)
  IPR011010 DNA breaking-rejoining enzyme, catalytic core [SSF56349] (65-170)
  IPR013030 DNA topoisomerase I, DNA binding, N-terminal domain 2 [G3DSA:2.170.11.10] (1-68)
  IPR013499 DNA topoisomerase I, eukaryotic-type [SM00435] (19-180)
  IPR013500 DNA topoisomerase I, catalytic core, eukaryotic-type [PF01028] (69-171)
  IPR014711 DNA topoisomerase I, catalytic core, alpha-helical subdomain, eukaryotic-type [G3DSA:3.90.15.10] (69-179)
  IPR036202 DNA topoisomerase I, DNA binding, eukaryotic-type, N-terminal domain superfamily [SSF56741] (2-68)
  IPR051062 DNA topoisomerase IB [PTHR10290] (71-166)